Protein AF-A0A146FIL6-F1 (afdb_monomer)

Sequence (158 aa):
MPQPMRQTQRVPRTCMQCARRKIKCSKKIPCEECIRRGDTVACKREIVRVHGKVTVAVDEETRIDDSDAESNLVRENISLKTRIRQLESVLSRPETLKLDADIFRLSPAAGNPQSSDKILNDFQSLPFGLLVEASQIGIGAKRLCGSLWIISDGFIVL

Organism: Aspergillus kawachii (NCBI:txid1069201)

Radius of gyration: 32.54 Å; Cα contacts (8 Å, |Δi|>4): 92; chains: 1; bounding box: 80×50×76 Å

Foldseek 3Di:
DDDDAAADQDADLAWPVCVVVVHDFPSDQVTPVCVVVVNNVSGAGGFHQHPNDTDHDDDPVVPPPPVVVVVVVVVVVVVVVVVVVVVVVVVPPVVVVVVVVVVVPDDDDDDDPDDPVVVVVVVVPDPPPDPDPPDDPDDDDDDDDDDDDDDDDDDDDD

pLDDT: mean 71.83, std 23.3, range [30.48, 97.88]

Solvent-accessible surface area (backbone atoms only — not comparable to full-atom values): 10562 Å² total; per-residue (Å²): 130,86,80,80,78,53,73,41,94,68,80,53,59,49,31,48,55,35,58,75,69,71,50,89,58,75,54,48,83,60,23,63,68,30,51,79,69,72,40,39,91,69,39,41,63,54,70,32,31,41,93,89,39,82,45,66,66,77,65,78,80,72,68,71,63,57,67,63,53,50,54,51,50,52,53,49,52,53,50,52,55,50,51,49,52,53,52,51,54,56,66,68,36,72,69,62,60,46,62,63,58,58,64,77,65,73,75,81,83,90,79,79,100,78,57,71,71,56,59,55,53,58,65,71,71,52,94,67,93,68,88,76,79,88,76,77,91,73,81,89,83,90,82,87,88,81,90,82,85,84,87,83,88,82,90,84,91,133

InterPro domains:
  IPR001138 Zn(2)Cys(6) fungal-type DNA-binding domain [PF00172] (14-43)
  IPR001138 Zn(2)Cys(6) fungal-type DNA-binding domain [PS00463] (14-43)
  IPR001138 Zn(2)Cys(6) fungal-type DNA-binding domain [PS50048] (14-45)
  IPR001138 Zn(2)Cys(6) fungal-type DNA-binding domain [SM00066] (9-54)
  IPR001138 Zn(2)Cys(6) fungal-type DNA-binding domain [cd00067] (10-38)
  IPR036864 Zn(2)-C6 fungal-type DNA-binding domain superfamily [G3DSA:4.10.240.10] (13-106)
  IPR036864 Zn(2)-C6 fungal-type DNA-binding domain superfamily [SSF57701] (6-45)

Secondary structure (DSSP, 8-state):
-PPPPPB-SS---SBHHHHHHT-----SSS-HHHHHHT-TTT--BPPEEETTEEE----GGGGSSHHHHHHHHHHHHHHHHHHHHHHHHHHHSHHHHHHHHHHTT-------S--HHHHHHHHHTSS----------PPP------------------

Structure (mmCIF, N/CA/C/O backbone):
data_AF-A0A146FIL6-F1
#
_entry.id   AF-A0A146FIL6-F1
#
loop_
_atom_site.group_PDB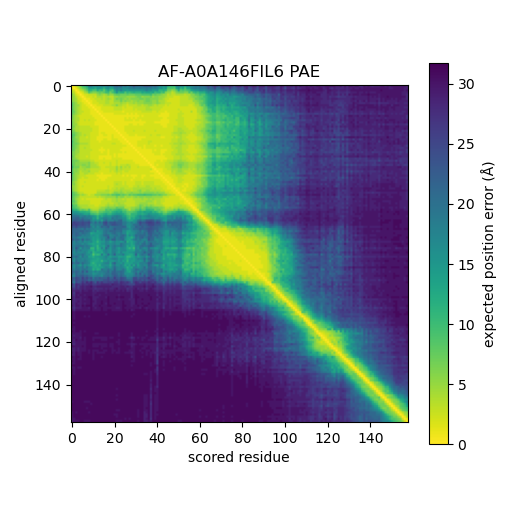
_atom_site.id
_atom_site.type_symbol
_atom_site.label_atom_id
_atom_site.label_alt_id
_atom_site.label_comp_id
_atom_site.label_asym_id
_atom_site.label_entity_id
_atom_site.label_seq_id
_atom_site.pdbx_PDB_ins_code
_atom_site.Cartn_x
_atom_site.Cartn_y
_atom_site.Cartn_z
_atom_site.occupancy
_atom_site.B_iso_or_equiv
_atom_site.auth_seq_id
_atom_site.auth_comp_id
_atom_site.auth_asym_id
_atom_site.auth_atom_id
_atom_site.pdbx_PDB_model_num
ATOM 1 N N . MET A 1 1 ? 0.421 -24.528 2.806 1.00 57.16 1 MET A N 1
ATOM 2 C CA . MET A 1 1 ? 1.158 -24.249 4.059 1.00 57.16 1 MET A CA 1
ATOM 3 C C . MET A 1 1 ? 1.798 -22.870 3.960 1.00 57.16 1 MET A C 1
ATOM 5 O O . MET A 1 1 ? 2.318 -22.574 2.889 1.00 57.16 1 MET A O 1
ATOM 9 N N . PRO A 1 2 ? 1.720 -22.009 4.990 1.00 72.00 2 PRO A N 1
ATOM 10 C CA . PRO A 1 2 ? 2.389 -20.709 4.965 1.00 72.00 2 PRO A CA 1
ATOM 11 C C . PRO A 1 2 ? 3.911 -20.905 4.930 1.00 72.00 2 PRO A C 1
ATOM 13 O O . PRO A 1 2 ? 4.449 -21.729 5.667 1.00 72.00 2 PRO A O 1
ATOM 16 N N . GLN A 1 3 ? 4.604 -20.184 4.045 1.00 77.62 3 GLN A N 1
ATOM 17 C CA . GLN A 1 3 ? 6.065 -20.253 3.967 1.00 77.62 3 GLN A CA 1
ATOM 18 C C . GLN A 1 3 ? 6.692 -19.666 5.244 1.00 77.62 3 GLN A C 1
ATOM 20 O O . GLN A 1 3 ? 6.258 -18.603 5.699 1.00 77.62 3 GLN A O 1
ATOM 25 N N . PRO A 1 4 ? 7.709 -20.323 5.829 1.00 83.25 4 PRO A N 1
ATOM 26 C CA . PRO A 1 4 ? 8.376 -19.820 7.024 1.00 83.25 4 PRO A CA 1
ATOM 27 C C . PRO A 1 4 ? 9.139 -18.522 6.717 1.00 83.25 4 PRO A C 1
ATOM 29 O O . PRO A 1 4 ? 9.827 -18.413 5.703 1.00 83.25 4 PRO A O 1
ATOM 32 N N . MET A 1 5 ? 9.031 -17.527 7.605 1.00 87.12 5 MET A N 1
ATOM 33 C CA . MET A 1 5 ? 9.771 -16.266 7.476 1.00 87.12 5 MET A CA 1
ATOM 34 C C . MET A 1 5 ? 11.280 -16.490 7.588 1.00 87.12 5 MET A C 1
ATOM 36 O O . MET A 1 5 ? 11.745 -17.177 8.500 1.00 87.12 5 MET A O 1
ATOM 40 N N . ARG A 1 6 ? 12.051 -15.834 6.714 1.00 90.50 6 ARG A N 1
ATOM 41 C CA . ARG A 1 6 ? 13.511 -15.937 6.715 1.00 90.50 6 ARG A CA 1
ATOM 42 C C . ARG A 1 6 ? 14.103 -15.306 7.978 1.00 90.50 6 ARG A C 1
ATOM 44 O O . ARG A 1 6 ? 13.836 -14.143 8.291 1.00 90.50 6 ARG A O 1
ATOM 51 N N . GLN A 1 7 ? 14.930 -16.074 8.682 1.00 92.44 7 GLN A N 1
ATOM 52 C CA . GLN A 1 7 ? 15.745 -15.588 9.793 1.00 92.44 7 GLN A CA 1
ATOM 53 C C . GLN A 1 7 ? 17.137 -15.233 9.278 1.00 92.44 7 GLN A C 1
ATOM 55 O O . GLN A 1 7 ? 17.758 -16.014 8.558 1.00 92.44 7 GLN A O 1
ATOM 60 N N . THR A 1 8 ? 17.621 -14.043 9.616 1.00 91.12 8 THR A N 1
ATOM 61 C CA . THR A 1 8 ? 18.925 -13.557 9.154 1.00 91.12 8 THR A CA 1
ATOM 62 C C . THR A 1 8 ? 19.609 -12.728 10.224 1.00 91.12 8 THR A C 1
ATOM 64 O O . THR A 1 8 ? 18.949 -12.058 11.011 1.00 91.12 8 THR A O 1
ATOM 67 N N . GLN A 1 9 ? 20.938 -12.686 10.183 1.00 93.75 9 GLN A N 1
ATOM 68 C CA . GLN A 1 9 ? 21.729 -11.829 11.066 1.00 93.75 9 GLN A CA 1
ATOM 69 C C . GLN A 1 9 ? 21.672 -10.339 10.672 1.00 93.75 9 GLN A C 1
ATOM 71 O O . GLN A 1 9 ? 21.887 -9.464 11.506 1.00 93.75 9 GLN A O 1
ATOM 76 N N . ARG A 1 10 ? 21.406 -10.032 9.393 1.00 91.75 10 ARG A N 1
ATOM 77 C CA . ARG A 1 10 ? 21.396 -8.668 8.840 1.00 91.75 10 ARG A CA 1
ATOM 78 C C . ARG A 1 10 ? 20.127 -8.415 8.034 1.00 91.75 10 ARG A C 1
ATOM 80 O O . ARG A 1 10 ? 19.712 -9.276 7.264 1.00 91.75 10 ARG A O 1
ATOM 87 N N . VAL A 1 11 ? 19.573 -7.208 8.148 1.00 92.56 11 VAL A N 1
ATOM 88 C CA . VAL A 1 11 ? 18.397 -6.788 7.372 1.00 92.56 11 VAL A CA 1
ATOM 89 C C . VAL A 1 11 ? 18.795 -6.540 5.904 1.00 92.56 11 VAL A C 1
ATOM 91 O O . VAL A 1 11 ? 19.679 -5.716 5.644 1.00 92.56 11 VAL A O 1
ATOM 94 N N . PRO A 1 12 ? 18.170 -7.210 4.919 1.00 94.12 12 PRO A N 1
ATOM 95 C CA . PRO A 1 12 ? 18.439 -6.963 3.507 1.00 94.12 12 PRO A CA 1
ATOM 96 C C . PRO A 1 12 ? 17.885 -5.595 3.078 1.00 94.12 12 PRO A C 1
ATOM 98 O O . PRO A 1 12 ? 16.706 -5.302 3.255 1.00 94.12 12 PRO A O 1
ATOM 101 N N . ARG A 1 13 ? 18.732 -4.751 2.471 1.00 94.38 13 ARG A N 1
ATOM 102 C CA . ARG A 1 13 ? 18.318 -3.429 1.948 1.00 94.38 13 ARG A CA 1
ATOM 103 C C . ARG A 1 13 ? 17.930 -3.441 0.466 1.00 94.38 13 ARG A C 1
ATOM 105 O O . ARG A 1 13 ? 17.389 -2.458 -0.034 1.00 94.38 13 ARG A O 1
ATOM 112 N N . THR A 1 14 ? 18.226 -4.523 -0.253 1.00 96.19 14 THR A N 1
ATOM 113 C CA . THR A 1 14 ? 17.827 -4.701 -1.655 1.00 96.19 14 THR A CA 1
ATOM 114 C C . THR A 1 14 ? 16.330 -4.994 -1.744 1.00 96.19 14 THR A C 1
ATOM 116 O O . THR A 1 14 ? 15.782 -5.708 -0.906 1.00 96.19 14 THR A O 1
ATOM 119 N N . CYS A 1 15 ? 15.646 -4.451 -2.756 1.00 96.69 15 CYS A N 1
ATOM 120 C CA . CYS A 1 15 ? 14.242 -4.791 -2.968 1.00 96.69 15 CYS A CA 1
ATOM 121 C C . CYS A 1 15 ? 14.110 -6.246 -3.449 1.00 96.69 15 CYS A C 1
ATOM 123 O O . CYS A 1 15 ? 15.019 -6.803 -4.077 1.00 96.69 15 CYS A O 1
ATOM 125 N N . MET A 1 16 ? 12.959 -6.859 -3.183 1.00 96.31 16 MET A N 1
ATOM 126 C CA . MET A 1 16 ? 12.670 -8.246 -3.543 1.00 96.31 16 MET A CA 1
ATOM 127 C C . MET A 1 16 ? 12.753 -8.482 -5.055 1.00 96.31 16 MET A C 1
ATOM 129 O O . MET A 1 16 ? 13.215 -9.539 -5.475 1.00 96.31 16 MET A O 1
ATOM 133 N N . GLN A 1 17 ? 12.349 -7.506 -5.876 1.00 97.00 17 GLN A N 1
ATOM 134 C CA . GLN A 1 17 ? 12.374 -7.644 -7.336 1.00 97.00 17 GLN A CA 1
ATOM 135 C C . GLN A 1 17 ? 13.805 -7.696 -7.873 1.00 97.00 17 GLN A C 1
ATOM 137 O O . GLN A 1 17 ? 14.156 -8.627 -8.596 1.00 97.00 17 GLN A O 1
ATOM 142 N N . CYS A 1 18 ? 14.664 -6.755 -7.471 1.00 97.25 18 CYS A N 1
ATOM 143 C CA . CYS A 1 18 ? 16.070 -6.766 -7.873 1.00 97.25 18 CYS A CA 1
ATOM 144 C C . CYS A 1 18 ? 16.817 -7.976 -7.303 1.00 97.25 18 CYS A C 1
ATOM 146 O O . CYS A 1 18 ? 17.647 -8.550 -8.003 1.00 97.25 18 CYS A O 1
ATOM 148 N N . ALA A 1 19 ? 16.500 -8.402 -6.073 1.00 96.19 19 ALA A N 1
ATOM 149 C CA . ALA A 1 19 ? 17.092 -9.596 -5.471 1.00 96.19 19 ALA A CA 1
ATOM 150 C C . ALA A 1 19 ? 16.734 -10.870 -6.255 1.00 96.19 19 ALA A C 1
ATOM 152 O O . ALA A 1 19 ? 17.623 -11.652 -6.587 1.00 96.19 19 ALA A O 1
ATOM 153 N N . ARG A 1 20 ? 15.456 -11.048 -6.621 1.00 95.38 20 ARG A N 1
ATOM 154 C CA . ARG A 1 20 ? 14.993 -12.176 -7.451 1.00 95.38 20 ARG A CA 1
ATOM 155 C C . ARG A 1 20 ? 15.631 -12.169 -8.839 1.00 95.38 20 ARG A C 1
ATOM 157 O O . ARG A 1 20 ? 16.047 -13.215 -9.322 1.00 95.38 20 ARG A O 1
ATOM 164 N N . ARG A 1 21 ? 15.743 -10.987 -9.453 1.00 95.38 21 ARG A N 1
ATOM 165 C CA . ARG A 1 21 ? 16.369 -10.797 -10.773 1.00 95.38 21 ARG A CA 1
ATOM 166 C C . ARG A 1 21 ? 17.905 -10.829 -10.728 1.00 95.38 21 ARG A C 1
ATOM 168 O O . ARG A 1 21 ? 18.521 -10.847 -11.785 1.00 95.38 21 ARG A O 1
ATOM 175 N N . LYS A 1 22 ? 18.517 -10.839 -9.536 1.00 96.62 22 LYS A N 1
ATOM 176 C CA . LYS A 1 22 ? 19.975 -10.804 -9.309 1.00 96.62 22 LYS A CA 1
ATOM 177 C C . LYS A 1 22 ? 20.670 -9.606 -9.980 1.00 96.62 22 LYS A C 1
ATOM 179 O O . LYS A 1 22 ? 21.755 -9.739 -10.533 1.00 96.62 22 LYS A O 1
ATOM 184 N N . ILE A 1 23 ? 20.045 -8.429 -9.914 1.00 96.50 23 ILE A N 1
ATOM 185 C CA . ILE A 1 23 ? 20.564 -7.174 -10.491 1.00 96.50 23 ILE A CA 1
ATOM 186 C C . ILE A 1 23 ? 20.885 -6.136 -9.411 1.00 96.50 23 ILE A C 1
ATOM 188 O O . ILE A 1 23 ? 20.406 -6.219 -8.275 1.00 96.50 23 ILE A O 1
ATOM 192 N N . LYS A 1 24 ? 21.685 -5.123 -9.770 1.00 96.88 24 LYS A N 1
ATOM 193 C CA . LYS A 1 24 ? 22.043 -4.019 -8.870 1.00 96.88 24 LYS A CA 1
ATOM 194 C C . LYS A 1 24 ? 20.798 -3.195 -8.515 1.00 96.88 24 LYS A C 1
ATOM 196 O O . LYS A 1 24 ? 20.077 -2.732 -9.388 1.00 96.88 24 LYS A O 1
ATOM 201 N N . CYS A 1 25 ? 20.566 -3.002 -7.219 1.00 97.12 25 CYS A N 1
ATOM 202 C CA . CYS A 1 25 ? 19.485 -2.173 -6.686 1.00 97.12 25 CYS A CA 1
ATOM 203 C C . CYS A 1 25 ? 20.056 -0.833 -6.203 1.00 97.12 25 CYS A C 1
ATOM 205 O O . CYS A 1 25 ? 21.059 -0.843 -5.483 1.00 97.12 25 CYS A O 1
ATOM 207 N N . SER A 1 26 ? 19.395 0.293 -6.503 1.00 96.06 26 SER A N 1
ATOM 208 C CA . SER A 1 26 ? 19.745 1.608 -5.929 1.00 96.06 26 SER A CA 1
ATOM 209 C C . SER A 1 26 ? 19.400 1.723 -4.436 1.00 96.06 26 SER A C 1
ATOM 211 O O . SER A 1 26 ? 19.780 2.683 -3.777 1.00 96.06 26 SER A O 1
ATOM 213 N N . LYS A 1 27 ? 18.722 0.708 -3.878 1.00 94.00 27 LYS A N 1
ATOM 214 C CA . LYS A 1 27 ? 18.351 0.561 -2.460 1.00 94.00 27 LYS A CA 1
ATOM 215 C C . LYS A 1 27 ? 17.437 1.660 -1.911 1.00 94.00 27 LYS A C 1
ATOM 217 O O . LYS A 1 27 ? 17.161 1.583 -0.725 1.00 94.00 27 LYS A O 1
ATOM 222 N N . LYS A 1 28 ? 16.931 2.589 -2.723 1.00 93.38 28 LYS A N 1
ATOM 223 C CA . LYS A 1 28 ? 15.768 3.438 -2.406 1.00 93.38 28 LYS A CA 1
ATOM 224 C C . LYS A 1 28 ? 14.480 2.688 -2.752 1.00 93.38 28 LYS A C 1
ATOM 226 O O . LYS A 1 28 ? 14.529 1.791 -3.596 1.00 93.38 28 LYS A O 1
ATOM 231 N N . ILE A 1 29 ? 13.362 2.994 -2.100 1.00 93.12 29 ILE A N 1
ATOM 232 C CA . ILE A 1 29 ? 12.055 2.416 -2.441 1.00 93.12 29 ILE A CA 1
ATOM 233 C C . ILE A 1 29 ? 11.099 3.541 -2.852 1.00 93.12 29 ILE A C 1
ATOM 235 O O . ILE A 1 29 ? 10.856 4.426 -2.038 1.00 93.12 29 ILE A O 1
ATOM 239 N N . PRO A 1 30 ? 10.532 3.501 -4.071 1.00 95.25 30 PRO A N 1
ATOM 240 C CA . PRO A 1 30 ? 10.859 2.593 -5.180 1.00 95.25 30 PRO A CA 1
ATOM 241 C C . PRO A 1 30 ? 12.309 2.754 -5.682 1.00 95.25 30 PRO A C 1
ATOM 243 O O . PRO A 1 30 ? 12.869 3.846 -5.644 1.00 95.25 30 PRO A O 1
ATOM 246 N N . CYS A 1 31 ? 12.942 1.672 -6.155 1.00 95.75 31 CYS A N 1
ATOM 247 C CA . CYS A 1 31 ? 14.303 1.745 -6.703 1.00 95.75 31 CYS A CA 1
ATOM 248 C C . CYS A 1 31 ? 14.292 2.129 -8.189 1.00 95.75 31 CYS A C 1
ATOM 250 O O . CYS A 1 31 ? 13.341 1.819 -8.905 1.00 95.75 31 CYS A O 1
ATOM 252 N N . GLU A 1 32 ? 15.378 2.738 -8.671 1.00 97.12 32 GLU A N 1
ATOM 253 C CA . GLU A 1 32 ? 15.511 3.246 -10.051 1.00 97.12 32 GLU A CA 1
ATOM 254 C C . GLU A 1 32 ? 15.226 2.170 -11.101 1.00 97.12 32 GLU A C 1
ATOM 256 O O . GLU A 1 32 ? 14.511 2.399 -12.070 1.00 97.12 32 GLU A O 1
ATOM 261 N N . GLU A 1 33 ? 15.722 0.956 -10.874 1.00 97.44 33 GLU A N 1
ATOM 262 C CA . GLU A 1 33 ? 15.534 -0.147 -11.811 1.00 97.44 33 GLU A CA 1
ATOM 263 C C . GLU A 1 33 ? 14.087 -0.660 -11.841 1.00 97.44 33 GLU A C 1
ATOM 265 O O . GLU A 1 33 ? 13.616 -1.106 -12.886 1.00 97.44 33 GLU A O 1
ATOM 270 N N . CYS A 1 34 ? 13.356 -0.578 -10.724 1.00 97.06 34 CYS A N 1
ATOM 271 C CA . CYS A 1 34 ? 11.920 -0.863 -10.711 1.00 97.06 34 CYS A CA 1
ATOM 272 C C . CYS A 1 34 ? 11.120 0.271 -11.359 1.00 97.06 34 CYS A C 1
ATOM 274 O O . CYS A 1 34 ? 10.159 -0.021 -12.062 1.00 97.06 34 CYS A O 1
ATOM 276 N N . ILE A 1 35 ? 11.532 1.532 -11.182 1.00 97.25 35 ILE A N 1
ATOM 277 C CA . ILE A 1 35 ? 10.917 2.690 -11.851 1.00 97.25 35 ILE A CA 1
ATOM 278 C C . ILE A 1 35 ? 11.047 2.549 -13.366 1.00 97.25 35 ILE A C 1
ATOM 280 O O . ILE A 1 35 ? 10.043 2.567 -14.072 1.00 97.25 35 ILE A O 1
ATOM 284 N N . ARG A 1 36 ? 12.262 2.299 -13.860 1.00 96.75 36 ARG A N 1
ATOM 285 C CA . ARG A 1 36 ? 12.549 2.128 -15.292 1.00 96.75 36 ARG A CA 1
ATOM 286 C C . ARG A 1 36 ? 11.736 1.000 -15.938 1.00 96.75 36 ARG A C 1
ATOM 288 O O . ARG A 1 36 ? 11.472 1.036 -17.134 1.00 96.75 36 ARG A O 1
ATOM 295 N N . ARG A 1 37 ? 11.368 -0.020 -15.160 1.00 94.69 37 ARG A N 1
ATOM 296 C CA . ARG A 1 37 ? 10.572 -1.170 -15.615 1.00 94.69 37 ARG A CA 1
ATOM 297 C C . ARG A 1 37 ? 9.062 -0.977 -15.464 1.00 94.69 37 ARG A C 1
ATOM 299 O O . ARG A 1 37 ? 8.325 -1.813 -15.967 1.00 94.69 37 ARG A O 1
ATOM 306 N N . GLY A 1 38 ? 8.612 0.060 -14.758 1.00 94.94 38 GLY A N 1
ATOM 307 C CA . GLY A 1 38 ? 7.202 0.223 -14.390 1.00 94.94 38 GLY A CA 1
ATOM 308 C C . GLY A 1 38 ? 6.732 -0.693 -13.249 1.00 94.94 38 GLY A C 1
ATOM 309 O O . GLY A 1 38 ? 5.541 -0.772 -12.980 1.00 94.94 38 GLY A O 1
ATOM 310 N N . ASP A 1 39 ? 7.650 -1.349 -12.530 1.00 94.00 39 ASP A N 1
ATOM 311 C CA . ASP A 1 3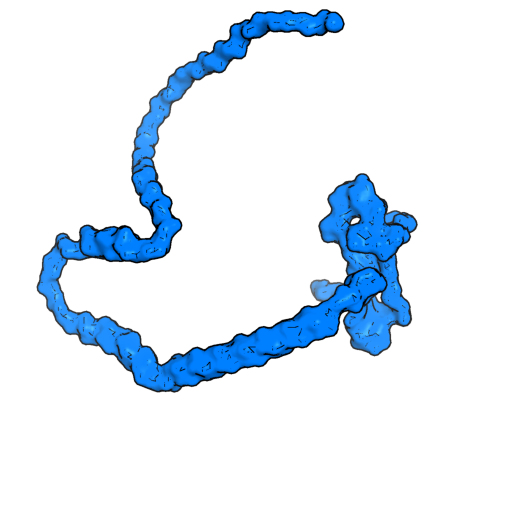9 ? 7.362 -2.286 -11.428 1.00 94.00 39 ASP A CA 1
ATOM 312 C C . ASP A 1 39 ? 7.375 -1.588 -10.046 1.00 94.00 39 ASP A C 1
ATOM 314 O O . ASP A 1 39 ? 7.735 -2.191 -9.028 1.00 94.00 39 ASP A O 1
ATOM 318 N N . THR A 1 40 ? 7.049 -0.295 -9.974 1.00 94.38 40 THR A N 1
ATOM 319 C CA . THR A 1 40 ? 7.182 0.509 -8.740 1.00 94.38 40 THR A CA 1
ATOM 320 C C . THR A 1 40 ? 6.318 -0.021 -7.598 1.00 94.38 40 THR A C 1
ATOM 322 O O . THR A 1 40 ? 6.801 -0.132 -6.475 1.00 94.38 40 THR A O 1
ATOM 325 N N . VAL A 1 41 ? 5.089 -0.447 -7.896 1.00 95.00 41 VAL A N 1
ATOM 326 C CA . VAL A 1 41 ? 4.136 -1.013 -6.923 1.00 95.00 41 VAL A CA 1
ATOM 327 C C . VAL A 1 41 ? 4.654 -2.320 -6.312 1.00 95.00 41 VAL A C 1
ATOM 329 O O . VAL A 1 41 ? 4.456 -2.605 -5.133 1.00 95.00 41 VAL A O 1
ATOM 332 N N . ALA A 1 42 ? 5.365 -3.125 -7.103 1.00 94.44 42 ALA A N 1
ATOM 333 C CA . ALA A 1 42 ? 5.937 -4.391 -6.654 1.00 94.44 42 ALA A CA 1
ATOM 334 C C . ALA A 1 42 ? 7.307 -4.223 -5.967 1.00 94.44 42 ALA A C 1
ATOM 336 O O . ALA A 1 42 ? 7.868 -5.207 -5.458 1.00 94.44 42 ALA A O 1
ATOM 337 N N . CYS A 1 43 ? 7.865 -3.007 -5.964 1.00 96.00 43 CYS A N 1
ATOM 338 C CA . CYS A 1 43 ? 9.152 -2.681 -5.370 1.00 96.00 43 CYS A CA 1
ATOM 339 C C . CYS A 1 43 ? 9.023 -2.563 -3.848 1.00 96.00 43 CYS A C 1
ATOM 341 O O . CYS A 1 43 ? 8.670 -1.524 -3.305 1.00 96.00 43 CYS A O 1
ATOM 343 N N . LYS A 1 44 ? 9.339 -3.650 -3.145 1.00 95.44 44 LYS A N 1
ATOM 344 C CA . LYS A 1 44 ? 9.311 -3.708 -1.680 1.00 95.44 44 LYS A CA 1
ATOM 345 C C . LYS A 1 44 ? 10.518 -4.445 -1.127 1.00 95.44 44 LYS A C 1
ATOM 347 O O . LYS A 1 44 ? 11.134 -5.248 -1.833 1.00 95.44 44 LYS A O 1
ATOM 352 N N . ARG A 1 45 ? 10.869 -4.175 0.127 1.00 95.12 45 ARG A N 1
ATOM 353 C CA . ARG A 1 45 ? 11.928 -4.896 0.848 1.00 95.12 45 ARG A CA 1
ATOM 354 C C . ARG A 1 45 ? 11.375 -6.164 1.488 1.00 95.12 45 ARG A C 1
ATOM 356 O O . ARG A 1 45 ? 10.185 -6.265 1.770 1.00 95.12 45 ARG A O 1
ATOM 363 N N . GLU A 1 46 ? 12.253 -7.142 1.668 1.00 93.75 46 GLU A N 1
ATOM 364 C CA . GLU A 1 46 ? 11.909 -8.392 2.340 1.00 93.75 46 GLU A CA 1
ATOM 365 C C . GLU A 1 46 ? 11.725 -8.146 3.843 1.00 93.75 46 GLU A C 1
ATOM 367 O O . GLU A 1 46 ? 12.537 -7.464 4.470 1.00 93.75 46 GLU A O 1
ATOM 372 N N . ILE A 1 47 ? 10.666 -8.724 4.412 1.00 93.06 47 ILE A N 1
ATOM 373 C CA . ILE A 1 47 ? 10.433 -8.744 5.855 1.00 93.06 47 ILE A CA 1
ATOM 374 C C . ILE A 1 47 ? 11.186 -9.942 6.427 1.00 93.06 47 ILE A C 1
ATOM 376 O O . ILE A 1 47 ? 10.928 -11.081 6.034 1.00 93.06 47 ILE A O 1
ATOM 380 N N . VAL A 1 48 ? 12.117 -9.691 7.345 1.00 94.06 48 VAL A N 1
ATOM 381 C CA . VAL A 1 48 ? 12.966 -10.733 7.935 1.00 94.06 48 VAL A CA 1
ATOM 382 C C . VAL A 1 48 ? 12.920 -10.683 9.455 1.00 94.06 48 VAL A C 1
ATOM 384 O O . VAL A 1 48 ? 12.681 -9.636 10.062 1.00 94.06 48 VAL A O 1
ATOM 387 N N . ARG A 1 49 ? 13.188 -11.824 10.090 1.00 94.00 49 ARG A N 1
ATOM 388 C CA . ARG A 1 49 ? 13.442 -11.871 11.532 1.00 94.00 49 ARG A CA 1
ATOM 389 C C . ARG A 1 49 ? 14.933 -11.696 11.795 1.00 94.00 49 ARG A C 1
ATOM 391 O O . ARG A 1 49 ? 15.742 -12.465 11.279 1.00 94.00 49 ARG A O 1
ATOM 398 N N . VAL A 1 50 ? 15.277 -10.711 12.617 1.00 91.69 50 VAL A N 1
ATOM 399 C CA . VAL A 1 50 ? 16.648 -10.407 13.043 1.00 91.69 50 VAL A CA 1
ATOM 400 C C . VAL A 1 50 ? 16.661 -10.368 14.567 1.00 91.69 50 VAL A C 1
ATOM 402 O O . VAL A 1 50 ? 15.885 -9.631 15.171 1.00 91.69 50 VAL A O 1
ATOM 405 N N . HIS A 1 51 ? 17.485 -11.210 15.198 1.00 88.50 51 HIS A N 1
ATOM 406 C CA . HIS A 1 51 ? 17.524 -11.387 16.662 1.00 88.50 51 HIS A CA 1
ATOM 407 C C . HIS A 1 51 ? 16.137 -11.621 17.296 1.00 88.50 51 HIS A C 1
ATOM 409 O O . HIS A 1 51 ? 15.775 -11.001 18.292 1.00 88.50 51 HIS A O 1
ATOM 415 N N . GLY A 1 52 ? 15.308 -12.461 16.669 1.00 88.06 52 GLY A N 1
ATOM 416 C CA . GLY A 1 52 ? 13.952 -12.764 17.148 1.00 88.06 52 GLY A CA 1
ATOM 417 C C . GLY A 1 52 ? 12.894 -11.690 16.854 1.00 88.06 52 GLY A C 1
ATOM 418 O O . GLY A 1 52 ? 11.703 -11.982 16.970 1.00 88.06 52 GLY A O 1
ATOM 419 N N . LYS A 1 53 ? 13.283 -10.495 16.391 1.00 88.88 53 LYS A N 1
ATOM 420 C CA . LYS A 1 53 ? 12.367 -9.393 16.055 1.00 88.88 53 LYS A CA 1
ATOM 421 C C . LYS A 1 53 ? 12.061 -9.359 14.558 1.00 88.88 53 LYS A C 1
ATOM 423 O O . LYS A 1 53 ? 12.962 -9.505 13.735 1.00 88.88 53 LYS A O 1
ATOM 428 N N . VAL A 1 54 ? 10.793 -9.167 14.193 1.00 92.19 54 VAL A N 1
ATOM 429 C CA . VAL A 1 54 ? 10.371 -8.960 12.796 1.00 92.19 54 VAL A CA 1
ATOM 430 C C . VAL A 1 54 ? 10.723 -7.527 12.400 1.00 92.19 54 VAL A C 1
ATOM 432 O O . VAL A 1 54 ? 10.306 -6.592 13.073 1.00 92.19 54 VAL A O 1
ATOM 435 N N . THR A 1 55 ? 11.517 -7.353 11.344 1.00 91.38 55 THR A N 1
ATOM 436 C CA . THR A 1 55 ? 12.033 -6.040 10.926 1.00 91.38 55 THR A CA 1
ATOM 437 C C . THR A 1 55 ? 12.039 -5.893 9.405 1.00 91.38 55 THR A C 1
ATOM 439 O O . THR A 1 55 ? 12.120 -6.876 8.662 1.00 91.38 55 THR A O 1
ATOM 442 N N . VAL A 1 56 ? 11.971 -4.643 8.946 1.00 92.38 56 VAL A N 1
ATOM 443 C CA . VAL A 1 56 ? 12.104 -4.237 7.540 1.00 92.38 56 VAL A CA 1
ATOM 444 C C . VAL A 1 56 ? 13.110 -3.095 7.477 1.00 92.38 56 VAL A C 1
ATOM 446 O O . VAL A 1 56 ? 13.165 -2.265 8.381 1.00 92.38 56 VAL A O 1
ATOM 449 N N . ALA A 1 57 ? 13.926 -3.042 6.425 1.00 89.38 57 ALA A N 1
ATOM 450 C CA . ALA A 1 57 ? 14.832 -1.915 6.234 1.00 89.38 57 ALA A CA 1
ATOM 451 C C . ALA A 1 57 ? 14.044 -0.653 5.838 1.00 89.38 57 ALA A C 1
ATOM 453 O O . ALA A 1 57 ? 13.331 -0.646 4.835 1.00 89.38 57 ALA A O 1
ATOM 454 N N . VAL A 1 58 ? 14.218 0.416 6.609 1.00 85.25 58 VAL A N 1
ATOM 455 C CA . VAL A 1 58 ? 13.622 1.738 6.364 1.00 85.25 58 VAL A CA 1
ATOM 456 C C . VAL A 1 58 ? 14.700 2.684 5.818 1.00 85.25 58 VAL A C 1
ATOM 458 O O . VAL A 1 58 ? 15.901 2.462 6.033 1.00 85.25 58 VAL A O 1
ATOM 461 N N . ASP A 1 59 ? 14.286 3.680 5.041 1.00 80.88 59 ASP A N 1
ATOM 462 C CA . ASP A 1 59 ? 15.159 4.749 4.552 1.00 80.88 59 ASP A CA 1
ATOM 463 C C . ASP A 1 59 ? 15.334 5.830 5.625 1.00 80.88 59 ASP A C 1
ATOM 465 O O . ASP A 1 59 ? 14.389 6.141 6.346 1.00 80.88 59 ASP A O 1
ATOM 469 N N . GLU A 1 60 ? 16.552 6.368 5.741 1.00 70.31 60 GLU A N 1
ATOM 470 C CA . GLU A 1 60 ? 16.952 7.297 6.811 1.00 70.31 60 GLU A CA 1
ATOM 471 C C . GLU A 1 60 ? 16.112 8.583 6.814 1.00 70.31 60 GLU A C 1
ATOM 473 O O . GLU A 1 60 ? 15.688 9.026 7.874 1.00 70.31 60 GLU A O 1
ATOM 478 N N . GLU A 1 61 ? 15.791 9.108 5.627 1.00 65.25 61 GLU A N 1
ATOM 479 C CA . GLU A 1 61 ? 14.990 10.326 5.428 1.00 65.25 61 GLU A CA 1
ATOM 480 C C . GLU A 1 61 ? 13.600 10.270 6.081 1.00 65.25 61 GLU A C 1
ATOM 482 O O . GLU A 1 61 ? 13.054 11.294 6.469 1.00 65.25 61 GLU A O 1
ATOM 487 N N . THR A 1 62 ? 13.024 9.075 6.231 1.00 60.00 62 THR A N 1
ATOM 488 C CA . THR A 1 62 ? 11.667 8.892 6.781 1.00 60.00 62 THR A CA 1
ATOM 489 C C . THR A 1 62 ? 11.613 9.025 8.305 1.00 60.00 62 THR A C 1
ATOM 491 O O . THR A 1 62 ? 10.543 8.890 8.881 1.00 60.00 62 THR A O 1
ATOM 494 N N . ARG A 1 63 ? 12.753 9.218 8.982 1.00 59.38 63 ARG A N 1
ATOM 495 C CA . ARG A 1 63 ? 12.822 9.306 10.454 1.00 59.38 63 ARG A CA 1
ATOM 496 C C . ARG A 1 63 ? 12.564 10.707 11.003 1.00 59.38 63 ARG A C 1
ATOM 498 O O . ARG A 1 63 ? 12.614 10.896 12.215 1.00 59.38 63 ARG A O 1
ATOM 505 N N . ILE A 1 64 ? 12.347 11.683 10.130 1.00 58.44 64 ILE A N 1
ATOM 506 C CA . ILE A 1 64 ? 12.096 13.070 10.511 1.00 58.44 64 ILE A CA 1
ATOM 507 C C . ILE A 1 64 ? 10.568 13.223 10.656 1.00 58.44 64 ILE A C 1
ATOM 509 O O . ILE A 1 64 ? 9.852 12.953 9.699 1.00 58.44 64 ILE A O 1
ATOM 513 N N . ASP A 1 65 ? 10.110 13.596 11.859 1.00 55.69 65 ASP A N 1
ATOM 514 C CA . ASP A 1 65 ? 8.718 13.843 12.322 1.00 55.69 65 ASP A CA 1
ATOM 515 C C . ASP A 1 65 ? 7.870 12.709 12.940 1.00 55.69 65 ASP A C 1
ATOM 517 O O . ASP A 1 65 ? 6.697 12.918 13.257 1.00 55.69 65 ASP A O 1
ATOM 521 N N . ASP A 1 66 ? 8.448 11.553 13.281 1.00 59.81 66 ASP A N 1
ATOM 522 C CA . ASP A 1 66 ? 7.695 10.505 14.007 1.00 59.81 66 ASP A CA 1
ATOM 523 C C . ASP A 1 66 ? 7.264 10.931 15.429 1.00 59.81 66 ASP A C 1
ATOM 525 O O . ASP A 1 66 ? 6.266 10.443 15.947 1.00 59.81 66 ASP A O 1
ATOM 529 N N . SER A 1 67 ? 7.978 11.858 16.079 1.00 67.62 67 SER A N 1
ATOM 530 C CA . SER A 1 67 ? 7.689 12.259 17.470 1.00 67.62 67 SER A CA 1
ATOM 531 C C . SER A 1 67 ? 6.358 13.005 17.612 1.00 67.62 67 SER A C 1
ATOM 533 O O . SER A 1 67 ? 5.570 12.718 18.520 1.00 67.62 67 SER A O 1
ATOM 535 N N . ASP A 1 68 ? 6.091 13.955 16.717 1.00 74.19 68 ASP A N 1
ATOM 536 C CA . ASP A 1 68 ? 4.867 14.758 16.761 1.00 74.19 68 ASP A CA 1
ATOM 537 C C . ASP A 1 68 ? 3.677 13.961 16.218 1.00 74.19 68 ASP A C 1
ATOM 539 O O . ASP A 1 68 ? 2.578 14.028 16.776 1.00 74.19 68 ASP A O 1
ATOM 543 N N . ALA A 1 69 ? 3.902 13.134 15.191 1.00 79.69 69 ALA A N 1
ATOM 544 C CA . ALA A 1 69 ? 2.902 12.203 14.680 1.00 79.69 69 ALA A CA 1
ATOM 545 C C . ALA A 1 69 ? 2.481 11.178 15.748 1.00 79.69 69 ALA A C 1
ATOM 547 O O . ALA A 1 69 ? 1.286 11.028 16.009 1.00 79.69 69 ALA A O 1
ATOM 548 N N . GLU A 1 70 ? 3.436 10.541 16.429 1.00 86.31 70 GLU A N 1
ATOM 549 C CA . GLU A 1 70 ? 3.162 9.581 17.506 1.00 86.31 70 GLU A CA 1
ATOM 550 C C . GLU A 1 70 ? 2.419 10.249 18.671 1.00 86.31 70 GLU A C 1
ATOM 552 O O . GLU A 1 70 ? 1.420 9.727 19.171 1.00 86.31 70 GLU A O 1
ATOM 557 N N . SER A 1 71 ? 2.838 11.455 19.064 1.00 87.62 71 SER A N 1
ATOM 558 C CA . SER A 1 71 ? 2.175 12.218 20.130 1.00 87.62 71 SER A CA 1
ATOM 559 C C . SER A 1 71 ? 0.719 12.558 19.785 1.00 87.62 71 SER A C 1
ATOM 561 O O . SER A 1 71 ? -0.175 12.432 20.632 1.00 87.62 71 SER A O 1
ATOM 563 N N . ASN A 1 72 ? 0.456 12.951 18.535 1.00 90.06 72 ASN A N 1
ATOM 564 C CA . ASN A 1 72 ? -0.893 13.230 18.045 1.00 90.06 72 ASN A CA 1
ATOM 565 C C . ASN A 1 72 ? -1.760 11.962 18.010 1.00 90.06 72 ASN A C 1
ATOM 567 O O . ASN A 1 72 ? -2.896 11.989 18.493 1.00 90.06 72 ASN A O 1
ATOM 571 N N . LEU A 1 73 ? -1.210 10.840 17.535 1.00 91.62 73 LEU A N 1
ATOM 572 C CA . LEU A 1 73 ? -1.903 9.548 17.490 1.00 91.62 73 LEU A CA 1
ATOM 573 C C . LEU A 1 73 ? -2.268 9.042 18.888 1.00 91.62 73 LEU A C 1
ATOM 575 O O . LEU A 1 73 ? -3.388 8.572 19.103 1.00 91.62 73 LEU A O 1
ATOM 579 N N . VAL A 1 74 ? -1.366 9.171 19.864 1.00 93.62 74 VAL A N 1
ATOM 580 C CA . VAL A 1 74 ? -1.641 8.790 21.259 1.00 93.62 74 VAL A CA 1
ATOM 581 C C . VAL A 1 74 ? -2.783 9.630 21.831 1.00 93.62 74 VAL A C 1
ATOM 583 O O . VAL A 1 74 ? -3.705 9.083 22.447 1.00 93.62 74 VAL A O 1
ATOM 586 N N . ARG A 1 75 ? -2.769 10.948 21.593 1.00 94.75 75 ARG A N 1
ATOM 587 C CA . ARG A 1 75 ? -3.841 11.851 22.037 1.00 94.75 75 ARG A CA 1
ATOM 588 C C . ARG A 1 75 ? -5.187 11.473 21.415 1.00 94.75 75 ARG A C 1
ATOM 590 O O . ARG A 1 75 ? -6.189 11.392 22.131 1.00 94.75 75 ARG A O 1
ATOM 597 N N . GLU A 1 76 ? -5.217 11.209 20.113 1.00 95.81 76 GLU A N 1
ATOM 598 C CA . GLU A 1 76 ? -6.432 10.787 19.414 1.00 95.81 76 GLU A CA 1
ATOM 599 C C . GLU A 1 76 ? -6.938 9.436 19.935 1.00 95.81 76 GLU A C 1
ATOM 601 O O . GLU A 1 76 ? -8.123 9.292 20.241 1.00 95.81 76 GLU A O 1
ATOM 606 N N . ASN A 1 77 ? -6.046 8.469 20.150 1.00 96.56 77 ASN A N 1
ATOM 607 C CA . ASN A 1 77 ? -6.406 7.153 20.670 1.00 96.56 77 ASN A CA 1
ATOM 608 C C . ASN A 1 77 ? -7.074 7.237 22.052 1.00 96.56 77 ASN A C 1
ATOM 610 O O . ASN A 1 77 ? -8.055 6.538 22.318 1.00 96.56 77 ASN A O 1
ATOM 614 N N . ILE A 1 78 ? -6.577 8.120 22.922 1.00 97.69 78 ILE A N 1
ATOM 615 C CA . ILE A 1 78 ? -7.174 8.384 24.237 1.00 97.69 78 ILE A CA 1
ATOM 616 C C . ILE A 1 78 ? -8.576 8.991 24.085 1.00 97.69 78 ILE A C 1
ATOM 618 O O . ILE A 1 78 ? -9.511 8.558 24.772 1.00 97.69 78 ILE A O 1
ATOM 622 N N . SER A 1 79 ? -8.740 9.957 23.177 1.00 97.88 79 SER A N 1
ATOM 623 C CA . SER A 1 79 ? -10.034 10.586 22.883 1.00 97.88 79 SER A CA 1
ATOM 624 C C . SER A 1 79 ? -11.056 9.558 22.384 1.00 97.88 79 SER A C 1
ATOM 626 O O . SER A 1 79 ? -12.131 9.405 22.973 1.00 97.88 79 SER A O 1
ATOM 628 N N . LEU A 1 80 ? -10.678 8.757 21.382 1.00 97.56 80 LEU A N 1
ATOM 629 C CA . LEU A 1 80 ? -11.522 7.710 20.804 1.00 97.56 80 LEU A CA 1
ATOM 630 C C . LEU A 1 80 ? -11.913 6.656 21.845 1.00 97.56 80 LEU A C 1
ATOM 632 O O . LEU A 1 80 ? -13.093 6.347 21.988 1.00 97.56 80 LEU A O 1
ATOM 636 N N . LYS A 1 81 ? -10.963 6.160 22.648 1.00 97.44 81 LYS A N 1
ATOM 637 C CA . LYS A 1 81 ? -11.245 5.199 23.734 1.00 97.44 81 LYS A CA 1
ATOM 638 C C . LYS A 1 81 ? -12.193 5.755 24.792 1.00 97.44 81 LYS A C 1
ATOM 640 O O . LYS A 1 81 ? -12.966 5.009 25.395 1.00 97.44 81 LYS A O 1
ATOM 645 N N . THR A 1 82 ? -12.114 7.051 25.069 1.00 97.56 82 THR A N 1
ATOM 646 C CA . THR A 1 82 ? -13.026 7.708 26.012 1.00 97.56 82 THR A CA 1
ATOM 647 C C . THR A 1 82 ? -14.425 7.799 25.420 1.00 97.56 82 THR A C 1
ATOM 649 O O . THR A 1 82 ? -15.394 7.453 26.096 1.00 97.56 82 THR A O 1
ATOM 652 N N . ARG A 1 83 ? -14.535 8.175 24.142 1.00 96.69 83 ARG A N 1
ATOM 653 C CA . ARG A 1 83 ? -15.821 8.245 23.446 1.00 96.69 83 ARG A CA 1
ATOM 654 C C . ARG A 1 83 ? -16.488 6.879 23.313 1.00 96.69 83 ARG A C 1
ATOM 656 O O . ARG A 1 83 ? -17.685 6.776 23.564 1.00 96.69 83 ARG A O 1
ATOM 663 N N . ILE A 1 84 ? -15.716 5.844 22.988 1.00 97.19 84 ILE A N 1
ATOM 664 C CA . ILE A 1 84 ? -16.192 4.457 22.924 1.00 97.19 84 ILE A CA 1
ATOM 665 C C . ILE A 1 84 ? -16.790 4.048 24.272 1.00 97.19 84 ILE A C 1
ATOM 667 O O . ILE A 1 84 ? -17.959 3.684 24.314 1.00 97.19 84 ILE A O 1
ATOM 671 N N . ARG A 1 85 ? -16.069 4.242 25.386 1.00 96.12 85 ARG A N 1
ATOM 672 C CA . ARG A 1 85 ? -16.593 3.932 26.730 1.00 96.12 85 ARG A CA 1
ATOM 673 C C . ARG A 1 85 ? -17.880 4.685 27.068 1.00 96.12 85 ARG A C 1
ATOM 675 O O . ARG A 1 85 ? -18.775 4.121 27.690 1.00 96.12 85 ARG A O 1
ATOM 682 N N . GLN A 1 86 ? -17.986 5.958 26.680 1.00 94.69 86 GLN A N 1
ATOM 683 C CA . GLN A 1 86 ? -19.216 6.731 26.881 1.00 94.69 86 GLN A CA 1
ATOM 684 C C . GLN A 1 86 ? -20.392 6.110 26.120 1.00 94.69 86 GLN A C 1
ATOM 686 O O . GLN A 1 86 ? -21.447 5.890 26.712 1.00 94.69 86 GLN A O 1
ATOM 691 N N . LEU A 1 87 ? -20.208 5.803 24.835 1.00 91.94 87 LEU A N 1
ATOM 692 C CA . LEU A 1 87 ? -21.246 5.200 23.997 1.00 91.94 87 LEU A CA 1
ATOM 693 C C . LEU A 1 87 ? -21.638 3.809 24.501 1.00 91.94 87 LEU A C 1
ATOM 695 O O . LEU A 1 87 ? -22.823 3.535 24.672 1.00 91.94 87 LEU A O 1
ATOM 699 N N . GLU A 1 88 ? -20.657 2.971 24.827 1.00 93.94 88 GLU A N 1
ATOM 700 C CA . GLU A 1 88 ? -20.879 1.658 25.438 1.00 93.94 88 GLU A CA 1
ATOM 701 C C . GLU A 1 88 ? -21.674 1.782 26.742 1.00 93.94 88 GLU A C 1
ATOM 703 O O . GLU A 1 88 ? -22.606 1.014 26.961 1.00 93.94 88 GLU A O 1
ATOM 708 N N . SER A 1 89 ? -21.392 2.789 27.578 1.00 92.19 89 SER A N 1
ATOM 709 C CA . SER A 1 89 ? -22.151 3.007 28.814 1.00 92.19 89 SER A CA 1
ATOM 710 C C . SER A 1 89 ? -23.623 3.352 28.553 1.00 92.19 89 SER A C 1
ATOM 712 O O . SER A 1 89 ? -24.495 2.838 29.249 1.00 92.19 89 SER A O 1
ATOM 714 N N . VAL A 1 90 ? -23.919 4.160 27.528 1.00 87.88 90 VAL A N 1
ATOM 715 C CA . VAL A 1 90 ? -25.293 4.529 27.140 1.00 87.88 90 VAL A CA 1
ATOM 716 C C . VAL A 1 90 ? -26.047 3.326 26.572 1.00 87.88 90 VAL A C 1
ATOM 718 O O . VAL A 1 90 ? -27.208 3.113 26.916 1.00 87.88 90 VAL A O 1
ATOM 721 N N . LEU A 1 91 ? -25.380 2.510 25.757 1.00 84.75 91 LEU A N 1
ATOM 722 C CA . LEU A 1 91 ? -25.954 1.288 25.188 1.00 84.75 91 LEU A CA 1
ATOM 723 C C . LEU A 1 91 ? -26.129 0.177 26.232 1.00 84.75 91 LEU A C 1
ATOM 725 O O . LEU A 1 91 ? -27.059 -0.614 26.139 1.00 84.75 91 LEU A O 1
ATOM 729 N N . SER A 1 92 ? -25.264 0.122 27.247 1.00 81.62 92 SER A N 1
ATOM 730 C CA . SER A 1 92 ? -25.361 -0.869 28.328 1.00 81.62 92 SER A CA 1
ATOM 731 C C . SER A 1 92 ? -26.507 -0.594 29.310 1.00 81.62 92 SER A C 1
ATOM 733 O O . SER A 1 92 ? -26.862 -1.468 30.103 1.00 81.62 92 SER A O 1
ATOM 735 N N . ARG A 1 93 ? -27.108 0.606 29.275 1.00 76.44 93 ARG A N 1
ATOM 736 C CA . ARG A 1 93 ? -28.278 0.921 30.099 1.00 76.44 93 ARG A CA 1
ATOM 737 C C . ARG A 1 93 ? -29.513 0.198 29.548 1.00 76.44 93 ARG A C 1
ATOM 739 O O . ARG A 1 93 ? -29.891 0.438 28.408 1.00 76.44 93 ARG A O 1
ATOM 746 N N . PRO A 1 94 ? -30.223 -0.601 30.359 1.00 61.22 94 PRO A N 1
ATOM 747 C CA . PRO A 1 94 ? -31.390 -1.358 29.902 1.00 61.22 94 PRO A CA 1
ATOM 748 C C . PRO A 1 94 ? -32.578 -0.486 29.452 1.00 61.22 94 PRO A C 1
ATOM 750 O O . PRO A 1 94 ? -33.499 -1.002 28.830 1.00 61.22 94 PRO A O 1
ATOM 753 N N . GLU A 1 95 ? -32.581 0.819 29.746 1.00 57.72 95 GLU A N 1
ATOM 754 C CA . GLU A 1 95 ? -33.605 1.770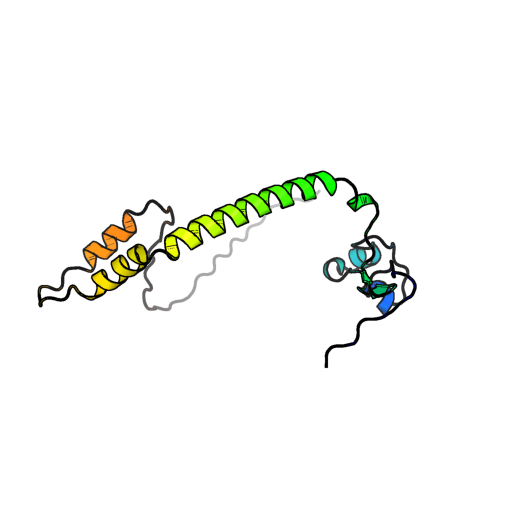 29.282 1.00 57.72 95 GLU A CA 1
ATOM 755 C C . GLU A 1 95 ? -33.555 2.045 27.775 1.00 57.72 95 GLU A C 1
ATOM 757 O O . GLU A 1 95 ? -34.605 2.254 27.176 1.00 57.72 95 GLU A O 1
ATOM 762 N N . THR A 1 96 ? -32.381 1.992 27.139 1.00 56.19 96 THR A N 1
ATOM 763 C CA . THR A 1 96 ? -32.261 2.253 25.693 1.00 56.19 96 THR A CA 1
ATOM 764 C C . THR A 1 96 ? -32.729 1.064 24.852 1.00 56.19 96 THR A C 1
ATOM 766 O O . THR A 1 96 ? -33.296 1.267 23.788 1.00 56.19 96 THR A O 1
ATOM 769 N N . LEU A 1 97 ? -32.607 -0.166 25.367 1.00 54.16 97 LEU A N 1
ATOM 770 C CA . LEU A 1 97 ? -33.099 -1.387 24.711 1.00 54.16 97 LEU A CA 1
ATOM 771 C C . LEU A 1 97 ? -34.617 -1.597 24.857 1.00 54.16 97 LEU A C 1
ATOM 773 O O . LEU A 1 97 ? -35.216 -2.336 24.077 1.00 54.16 97 LEU A O 1
ATOM 777 N N . LYS A 1 98 ? -35.257 -0.976 25.858 1.00 53.00 98 LYS A N 1
ATOM 778 C CA . LYS A 1 98 ? -36.715 -1.076 26.053 1.00 53.00 98 LYS A CA 1
ATOM 779 C C . LYS A 1 98 ? -37.499 -0.239 25.044 1.00 53.00 98 LYS A C 1
ATOM 781 O O . LYS A 1 98 ? -38.562 -0.671 24.615 1.00 53.00 98 LYS A O 1
ATOM 786 N N . LEU A 1 99 ? -36.946 0.896 24.615 1.00 54.31 99 LEU A N 1
ATOM 787 C CA . LEU A 1 99 ? -37.589 1.761 23.623 1.00 54.31 99 LEU A CA 1
ATOM 788 C C . LEU A 1 99 ? -37.707 1.088 22.245 1.00 54.31 99 LEU A C 1
ATOM 790 O O . LEU A 1 99 ? -38.684 1.337 21.548 1.00 54.31 99 LEU A O 1
ATOM 794 N N . ASP A 1 100 ? -36.795 0.177 21.891 1.00 54.59 100 ASP A N 1
ATOM 795 C CA . ASP A 1 100 ? -36.895 -0.600 20.646 1.00 54.59 100 ASP A CA 1
ATOM 796 C C . ASP A 1 100 ? -37.912 -1.754 20.748 1.00 54.59 100 ASP A C 1
ATOM 798 O O . ASP A 1 100 ? -38.579 -2.096 19.769 1.00 54.59 100 ASP A O 1
ATOM 802 N N . ALA A 1 101 ? -38.078 -2.352 21.934 1.00 54.66 101 ALA A N 1
ATOM 803 C CA . ALA A 1 101 ? -39.015 -3.459 22.150 1.00 54.66 101 ALA A CA 1
ATOM 804 C C . ALA A 1 101 ? -40.487 -3.006 22.173 1.00 54.66 101 ALA A C 1
ATOM 806 O O . ALA A 1 101 ? -41.375 -3.769 21.779 1.00 54.66 101 ALA A O 1
ATOM 807 N N . ASP A 1 102 ? -40.746 -1.765 22.591 1.00 54.28 102 ASP A N 1
ATOM 808 C CA . ASP A 1 102 ? -42.098 -1.202 22.642 1.00 54.28 102 ASP A CA 1
ATOM 809 C C . ASP A 1 102 ? -42.615 -0.757 21.258 1.00 54.28 102 ASP A C 1
ATOM 811 O O . ASP A 1 102 ? -43.828 -0.721 21.040 1.00 54.28 102 ASP A O 1
ATOM 815 N N . ILE A 1 103 ? -41.730 -0.541 20.273 1.00 56.38 103 ILE A N 1
ATOM 816 C CA . ILE A 1 103 ? -42.116 -0.243 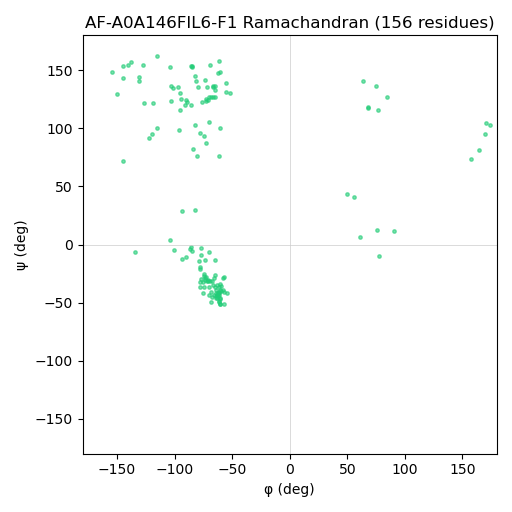18.879 1.00 56.38 103 ILE A CA 1
ATOM 817 C C . ILE A 1 103 ? -42.790 -1.456 18.210 1.00 56.38 103 ILE A C 1
ATOM 819 O O . ILE A 1 103 ? -43.714 -1.290 17.415 1.00 56.38 103 ILE A O 1
ATOM 823 N N . PHE A 1 104 ? -42.415 -2.688 18.576 1.00 53.00 104 PHE A N 1
ATOM 824 C CA . PHE A 1 104 ? -42.999 -3.912 18.003 1.00 53.00 104 PHE A CA 1
ATOM 825 C C . PHE A 1 104 ? -44.284 -4.397 18.698 1.00 53.00 104 PHE A C 1
ATOM 827 O O . PHE A 1 104 ? -44.888 -5.370 18.240 1.00 53.00 104 PHE A O 1
ATOM 834 N N . ARG A 1 105 ? -44.732 -3.751 19.787 1.00 56.62 105 ARG A N 1
ATOM 835 C CA . ARG A 1 105 ? -45.961 -4.135 20.516 1.00 56.62 105 ARG A CA 1
ATOM 836 C C . ARG A 1 105 ? -47.191 -3.284 20.215 1.00 56.62 105 ARG A C 1
ATOM 838 O O . ARG A 1 105 ? -48.280 -3.639 20.664 1.00 56.62 105 ARG A O 1
ATOM 845 N N . LEU A 1 106 ? -47.070 -2.230 19.414 1.00 48.50 106 LEU A N 1
ATOM 846 C CA . LEU A 1 106 ? -48.233 -1.534 18.870 1.00 48.50 106 LEU A CA 1
ATOM 847 C C . LEU A 1 106 ? -48.720 -2.254 17.607 1.00 48.50 106 LEU A C 1
ATOM 849 O O . LEU A 1 106 ? -48.430 -1.857 16.484 1.00 48.50 106 LEU A O 1
ATOM 853 N N . SER A 1 107 ? -49.498 -3.318 17.796 1.00 53.75 107 SER A N 1
ATOM 854 C CA . SER A 1 107 ? -50.556 -3.640 16.839 1.00 53.75 107 SER A CA 1
ATOM 855 C C . SER A 1 107 ? -51.873 -3.200 17.463 1.00 53.75 107 SER A C 1
ATOM 857 O O . SER A 1 107 ? -52.192 -3.623 18.577 1.00 53.75 107 SER A O 1
ATOM 859 N N . PRO A 1 108 ? -52.633 -2.336 16.776 1.00 47.47 108 PRO A N 1
ATOM 860 C CA . PRO A 1 108 ? -53.963 -2.805 16.425 1.00 47.47 108 PRO A CA 1
ATOM 861 C C . PRO A 1 108 ? -54.468 -2.313 15.061 1.00 47.47 108 PRO A C 1
ATOM 863 O O . PRO A 1 108 ? -54.352 -1.148 14.702 1.00 47.47 108 PRO A O 1
ATOM 866 N N . ALA A 1 109 ? -55.180 -3.238 14.419 1.00 38.91 109 ALA A N 1
ATOM 867 C CA . ALA A 1 109 ? -56.354 -3.027 13.578 1.00 38.91 109 ALA A CA 1
ATOM 868 C C . ALA A 1 109 ? -56.185 -2.444 12.160 1.00 38.91 109 ALA A C 1
ATOM 870 O O . ALA A 1 109 ? -55.478 -1.485 11.879 1.00 38.91 109 ALA A O 1
ATOM 871 N N . ALA A 1 110 ? -56.927 -3.086 11.260 1.00 50.12 110 ALA A N 1
ATOM 872 C CA . ALA A 1 110 ? -57.086 -2.775 9.853 1.00 50.12 110 ALA A CA 1
ATOM 873 C C . ALA A 1 110 ? -57.555 -1.329 9.597 1.00 50.12 110 ALA A C 1
ATOM 875 O O . ALA A 1 110 ? -58.482 -0.850 10.248 1.00 50.12 110 ALA A O 1
ATOM 876 N N . GLY A 1 111 ? -56.982 -0.684 8.574 1.00 44.19 111 GLY A N 1
ATOM 877 C CA . GLY A 1 111 ? -57.480 0.585 8.044 1.00 44.19 111 GLY A CA 1
ATOM 878 C C . GLY A 1 111 ? -56.596 1.223 6.966 1.00 44.19 111 GLY A C 1
ATOM 879 O O . GLY A 1 111 ? -55.626 1.893 7.287 1.00 44.19 111 GLY A O 1
ATOM 880 N N . ASN A 1 112 ? -57.036 1.089 5.710 1.00 45.25 112 ASN A N 1
ATOM 881 C CA . ASN A 1 112 ? -56.798 1.970 4.551 1.00 45.25 112 ASN A CA 1
ATOM 882 C C . ASN A 1 112 ? -55.419 1.938 3.820 1.00 45.25 112 ASN A C 1
ATOM 884 O O . ASN A 1 112 ? -54.406 2.368 4.372 1.00 45.25 112 ASN A O 1
ATOM 888 N N . PRO A 1 113 ? -55.361 1.519 2.533 1.00 48.75 113 PRO A N 1
ATOM 889 C CA . PRO A 1 113 ? -54.144 1.529 1.718 1.00 48.75 113 PRO A CA 1
ATOM 890 C C . PRO A 1 113 ? -53.862 2.927 1.142 1.00 48.75 113 PRO A C 1
ATOM 892 O O . PRO A 1 113 ? -54.092 3.187 -0.034 1.00 48.75 113 PRO A O 1
ATOM 895 N N . GLN A 1 114 ? -53.360 3.844 1.967 1.00 49.50 114 GLN A N 1
ATOM 896 C CA . GLN A 1 114 ? -52.825 5.133 1.508 1.00 49.50 114 GLN A CA 1
ATOM 897 C C . GLN A 1 114 ? -51.634 5.552 2.378 1.00 49.50 114 GLN A C 1
ATOM 899 O O . GLN A 1 114 ? -51.738 6.454 3.207 1.00 49.50 114 GLN A O 1
ATOM 904 N N . SER A 1 115 ? -50.492 4.874 2.240 1.00 54.75 115 SER A N 1
ATOM 905 C CA . SER A 1 115 ? -49.271 5.283 2.956 1.00 54.75 115 SER A CA 1
ATOM 906 C C . SER A 1 115 ? -47.998 5.314 2.111 1.00 54.75 115 SER A C 1
ATOM 908 O O . SER A 1 115 ? -46.997 5.846 2.582 1.00 54.75 115 SER A O 1
ATOM 910 N N . SER A 1 116 ? -48.023 4.859 0.853 1.00 54.22 116 SER A N 1
ATOM 911 C CA . SER A 1 116 ? -46.840 4.924 -0.018 1.00 54.22 116 SER A CA 1
ATOM 912 C C . SER A 1 116 ? -46.438 6.361 -0.372 1.00 54.22 116 SER A C 1
ATOM 914 O O . SER A 1 116 ? -45.247 6.660 -0.409 1.00 54.22 116 SER A O 1
ATOM 916 N N . ASP A 1 117 ? -47.401 7.275 -0.527 1.00 56.91 117 ASP A N 1
ATOM 917 C CA . ASP A 1 117 ? -47.117 8.674 -0.891 1.00 56.91 117 ASP A CA 1
ATOM 918 C C . ASP A 1 117 ? -46.529 9.491 0.265 1.00 56.91 117 ASP A C 1
ATOM 920 O O . ASP A 1 117 ? -45.783 10.444 0.046 1.00 56.91 117 ASP A O 1
ATOM 924 N N . LYS A 1 118 ? -46.826 9.117 1.514 1.00 59.06 118 LYS A N 1
ATOM 925 C CA . LYS A 1 118 ? -46.251 9.784 2.691 1.00 59.06 118 LYS A CA 1
ATOM 926 C C . LYS A 1 118 ? -44.797 9.368 2.900 1.00 59.06 118 LYS A C 1
ATOM 928 O O . LYS A 1 118 ? -43.943 10.225 3.074 1.00 59.06 118 LYS A O 1
ATOM 933 N N . ILE A 1 119 ? -44.506 8.077 2.731 1.00 63.97 119 ILE A N 1
ATOM 934 C CA . ILE A 1 119 ? -43.141 7.538 2.827 1.00 63.97 119 ILE A CA 1
ATOM 935 C C . ILE A 1 119 ? -42.219 8.162 1.760 1.00 63.97 119 ILE A C 1
ATOM 937 O O . ILE A 1 119 ? -41.053 8.441 2.037 1.00 63.97 119 ILE A O 1
ATOM 941 N N . LEU A 1 120 ? -42.737 8.430 0.554 1.00 56.88 120 LEU A N 1
ATOM 942 C CA . LEU A 1 120 ? -41.984 9.098 -0.516 1.00 56.88 120 LEU A CA 1
ATOM 943 C C . LEU A 1 120 ? -41.700 10.582 -0.232 1.00 56.88 120 LEU A C 1
ATOM 945 O O . LEU A 1 120 ? -40.617 11.062 -0.561 1.00 56.88 120 LEU A O 1
ATOM 949 N N . ASN A 1 121 ? -42.633 11.299 0.397 1.00 58.28 121 ASN A N 1
ATOM 950 C CA . ASN A 1 121 ? -42.436 12.708 0.758 1.00 58.28 121 ASN A CA 1
ATOM 951 C C . ASN A 1 121 ? -41.476 12.885 1.948 1.00 58.28 121 ASN A C 1
ATOM 953 O O . ASN A 1 121 ? -40.715 13.856 1.995 1.00 58.28 121 ASN A O 1
ATOM 957 N N . ASP A 1 122 ? -41.442 11.918 2.865 1.00 62.91 122 ASP A N 1
ATOM 958 C CA . ASP A 1 122 ? -40.527 11.940 4.010 1.00 62.91 122 ASP A CA 1
ATOM 959 C C . ASP A 1 122 ? -39.065 11.694 3.584 1.00 62.91 122 ASP A C 1
ATOM 961 O O . ASP A 1 122 ? -38.143 12.282 4.145 1.00 62.91 122 ASP A O 1
ATOM 965 N N . PHE A 1 123 ? -38.824 10.905 2.527 1.00 56.94 123 PHE A N 1
ATOM 966 C CA . PHE A 1 123 ? -37.476 10.734 1.959 1.00 56.94 123 PHE A CA 1
ATOM 967 C C . PHE A 1 123 ? -36.977 11.968 1.193 1.00 56.94 123 PHE A C 1
ATOM 969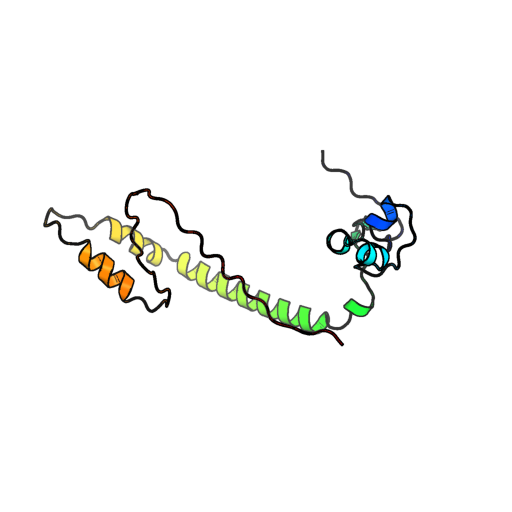 O O . PHE A 1 123 ? -35.771 12.204 1.131 1.00 56.94 123 PHE A O 1
ATOM 976 N N . GLN A 1 124 ? -37.886 12.767 0.627 1.00 58.25 124 GLN A N 1
ATOM 977 C CA . GLN A 1 124 ? -37.544 13.987 -0.115 1.00 58.25 124 GLN A CA 1
ATOM 978 C C . GLN A 1 124 ? -37.210 15.183 0.786 1.00 58.25 124 GLN A C 1
ATOM 980 O O . GLN A 1 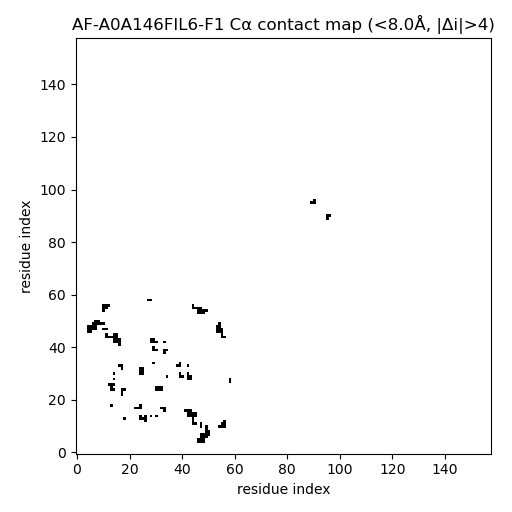124 ? -36.652 16.167 0.307 1.00 58.25 124 GLN A O 1
ATOM 985 N N . SER A 1 125 ? -37.532 15.114 2.079 1.00 57.94 125 SER A N 1
ATOM 986 C CA . SER A 1 125 ? -37.354 16.221 3.029 1.00 57.94 125 SER A CA 1
ATOM 987 C C . SER A 1 125 ? -36.147 16.056 3.965 1.00 57.94 125 SER A C 1
ATOM 989 O O . SER A 1 125 ? -35.897 16.920 4.808 1.00 57.94 125 SER A O 1
ATOM 991 N N . LEU A 1 126 ? -35.341 15.001 3.793 1.00 55.38 126 LEU A N 1
ATOM 992 C CA . LEU A 1 126 ? -34.080 14.833 4.520 1.00 55.38 126 LEU A CA 1
ATOM 993 C C . LEU A 1 126 ? -32.960 15.679 3.880 1.00 55.38 126 LEU A C 1
ATOM 995 O O . LEU A 1 126 ? -32.784 15.651 2.664 1.00 55.38 126 LEU A O 1
ATOM 999 N N . PRO A 1 127 ? -32.135 16.395 4.669 1.00 51.25 127 PRO A N 1
ATOM 1000 C CA . PRO A 1 127 ? -31.169 17.381 4.181 1.00 51.25 127 PRO A CA 1
ATOM 1001 C C . PRO A 1 127 ? -29.863 16.730 3.694 1.00 51.25 127 PRO A C 1
ATOM 1003 O O . PRO A 1 127 ? -28.787 17.320 3.793 1.00 51.25 127 PRO A O 1
ATOM 1006 N N . PHE A 1 128 ? -29.927 15.497 3.195 1.00 47.53 128 PHE A N 1
ATOM 1007 C CA . PHE A 1 128 ? -28.794 14.855 2.546 1.00 47.53 128 PHE A CA 1
ATOM 1008 C C . PHE A 1 128 ? -28.956 15.064 1.050 1.00 47.53 128 PHE A C 1
ATOM 1010 O O . PHE A 1 128 ? -29.723 14.368 0.394 1.00 47.53 128 PHE A O 1
ATOM 1017 N N . GLY A 1 129 ? -28.252 16.070 0.532 1.00 47.69 129 GLY A N 1
ATOM 1018 C CA . GLY A 1 129 ? -28.193 16.406 -0.886 1.00 47.69 129 GLY A CA 1
ATOM 1019 C C . GLY A 1 129 ? -27.601 15.282 -1.734 1.00 47.69 129 GLY A C 1
ATOM 1020 O O . GLY A 1 129 ? -26.463 15.369 -2.186 1.00 47.69 129 GLY A O 1
ATOM 1021 N N . LEU A 1 130 ? -28.387 14.239 -1.976 1.00 39.84 130 LEU A N 1
ATOM 1022 C CA . LEU A 1 130 ? -28.204 13.299 -3.067 1.00 39.84 130 LEU A CA 1
ATOM 1023 C C . LEU A 1 130 ? -29.460 13.376 -3.924 1.00 39.84 130 LEU A C 1
ATOM 1025 O O . LEU A 1 130 ? -30.486 12.765 -3.641 1.00 39.84 130 LEU A O 1
ATOM 1029 N N . LEU A 1 131 ? -29.355 14.202 -4.960 1.00 41.31 131 LEU A N 1
ATOM 1030 C CA . LEU A 1 131 ? -30.336 14.336 -6.020 1.00 41.31 131 LEU A CA 1
ATOM 1031 C C . LEU A 1 131 ? -30.459 12.970 -6.717 1.00 41.31 131 LEU A C 1
ATOM 1033 O O . LEU A 1 131 ? -29.596 12.584 -7.501 1.00 41.31 131 LEU A O 1
ATOM 1037 N N . VAL A 1 132 ? -31.491 12.198 -6.380 1.00 44.25 132 VAL A N 1
ATOM 1038 C CA . VAL A 1 132 ? -31.831 10.979 -7.119 1.00 44.25 132 VAL A CA 1
ATOM 1039 C C . VAL A 1 132 ? -32.645 11.401 -8.337 1.00 44.25 132 VAL A C 1
ATOM 1041 O O . VAL A 1 132 ? -33.830 11.712 -8.234 1.00 44.25 132 VAL A O 1
ATOM 1044 N N . GLU A 1 133 ? -32.004 11.419 -9.504 1.00 37.31 133 GLU A N 1
ATOM 1045 C CA . GLU A 1 133 ? -32.709 11.459 -10.782 1.00 37.31 133 GLU A CA 1
ATOM 1046 C C . GLU A 1 133 ? -33.404 10.114 -11.003 1.00 37.31 133 GLU A C 1
ATOM 1048 O O . GLU A 1 133 ? -32.786 9.098 -11.328 1.00 37.31 133 GLU A O 1
ATOM 1053 N N . ALA A 1 134 ? -34.723 10.106 -10.835 1.00 38.09 134 ALA A N 1
ATOM 1054 C CA . ALA A 1 134 ? -35.564 9.015 -11.291 1.00 38.09 134 ALA A CA 1
ATOM 1055 C C . ALA A 1 134 ? -35.661 9.059 -12.827 1.00 38.09 134 ALA A C 1
ATOM 1057 O O . ALA A 1 134 ? -36.586 9.649 -13.382 1.00 38.09 134 ALA A O 1
ATOM 1058 N N . SER A 1 135 ? -34.713 8.428 -13.526 1.00 37.53 135 SER A N 1
ATOM 1059 C CA . SER A 1 135 ? -34.874 8.113 -14.950 1.00 37.53 135 SER A CA 1
ATOM 1060 C C . SER A 1 135 ? -35.400 6.691 -15.119 1.00 37.53 135 SER A C 1
ATOM 1062 O O . SER A 1 135 ? -34.782 5.700 -14.737 1.00 37.53 135 SER A O 1
ATOM 1064 N N . GLN A 1 136 ? -36.608 6.646 -15.662 1.00 37.25 136 GLN A N 1
ATOM 1065 C CA . GLN A 1 136 ? -37.459 5.492 -15.891 1.00 37.25 136 GLN A CA 1
ATOM 1066 C C . GLN A 1 136 ? -36.754 4.408 -16.716 1.00 37.25 136 GLN A C 1
ATOM 1068 O O . GLN A 1 136 ? -36.236 4.663 -17.803 1.00 37.25 136 GLN A O 1
ATOM 1073 N N . ILE A 1 137 ? -36.820 3.165 -16.236 1.00 37.12 137 ILE A N 1
ATOM 1074 C CA . ILE A 1 137 ? -36.580 1.981 -17.061 1.00 37.12 137 ILE A CA 1
ATOM 1075 C C . ILE A 1 137 ? -37.816 1.808 -17.950 1.00 37.12 137 ILE A C 1
ATOM 1077 O O . ILE A 1 137 ? -38.824 1.228 -17.549 1.00 37.12 137 ILE A O 1
ATOM 1081 N N . GLY A 1 138 ? -37.737 2.372 -19.154 1.00 30.48 138 GLY A N 1
ATOM 1082 C CA . GLY A 1 138 ? -38.660 2.132 -20.256 1.00 30.48 138 GLY A CA 1
ATOM 1083 C C . GLY A 1 138 ? -38.181 0.956 -21.105 1.00 30.48 138 GLY A C 1
ATOM 1084 O O . GLY A 1 138 ? -37.062 0.942 -21.612 1.00 30.48 138 GLY A O 1
ATOM 1085 N N . ILE A 1 139 ? -39.046 -0.044 -21.222 1.00 34.19 139 ILE A N 1
ATOM 1086 C CA . ILE A 1 139 ? -38.890 -1.283 -21.987 1.00 34.19 139 ILE A CA 1
ATOM 1087 C C . ILE A 1 139 ? -38.699 -0.967 -23.486 1.00 34.19 139 ILE A C 1
ATOM 1089 O O . ILE A 1 139 ? -39.187 0.036 -23.995 1.00 34.19 139 ILE A O 1
ATOM 1093 N N . GLY A 1 140 ? -37.935 -1.819 -24.176 1.00 33.28 140 GLY A N 1
ATOM 1094 C CA . GLY A 1 140 ? -37.268 -1.525 -25.445 1.00 33.28 140 GLY A CA 1
ATOM 1095 C C . GLY A 1 140 ? -38.123 -1.152 -26.663 1.00 33.28 140 GLY A C 1
ATOM 1096 O O . GLY A 1 140 ? -39.252 -1.596 -26.835 1.00 33.28 140 GLY A O 1
ATOM 1097 N N . ALA A 1 141 ? -37.477 -0.462 -27.607 1.00 33.56 141 ALA A N 1
ATOM 1098 C CA . ALA A 1 141 ? -37.784 -0.525 -29.033 1.00 33.56 141 ALA A CA 1
ATOM 1099 C C . ALA A 1 141 ? -36.506 -0.273 -29.851 1.00 33.56 141 ALA A C 1
ATOM 1101 O O . ALA A 1 141 ? -35.758 0.672 -29.619 1.00 33.56 141 ALA A O 1
ATOM 1102 N N . LYS A 1 142 ? -36.241 -1.169 -30.802 1.00 40.91 142 LYS A N 1
ATOM 1103 C CA . LYS A 1 142 ? -35.111 -1.141 -31.737 1.00 40.91 142 LYS A CA 1
ATOM 1104 C C . LYS A 1 142 ? -35.436 -0.220 -32.921 1.00 40.91 142 LYS A C 1
ATOM 1106 O O . LYS A 1 142 ? -36.575 -0.267 -33.378 1.00 40.91 142 LYS A O 1
ATOM 1111 N N . ARG A 1 143 ? -34.432 0.493 -33.458 1.00 34.53 143 ARG A N 1
ATOM 1112 C CA . ARG A 1 143 ? -34.177 0.847 -34.889 1.00 34.53 143 ARG A CA 1
ATOM 1113 C C . ARG A 1 143 ? -33.029 1.878 -34.917 1.00 34.53 143 ARG A C 1
ATOM 1115 O O . ARG A 1 143 ? -33.145 2.927 -34.310 1.00 34.53 143 ARG A O 1
ATOM 1122 N N . LEU A 1 144 ? -31.813 1.481 -35.292 1.00 40.38 144 LEU A N 1
ATOM 1123 C CA . LEU A 1 144 ? -31.228 1.500 -36.645 1.00 40.38 144 LEU A CA 1
ATOM 1124 C C . LEU A 1 144 ? -30.950 2.903 -37.223 1.00 40.38 144 LEU A C 1
ATOM 1126 O O . LEU A 1 144 ? -31.871 3.611 -37.602 1.00 40.38 144 LEU A O 1
ATOM 1130 N N . CYS A 1 145 ? -29.647 3.114 -37.458 1.00 33.25 145 CYS A N 1
ATOM 1131 C CA . CYS A 1 145 ? -29.027 3.758 -38.622 1.00 33.25 145 CYS A CA 1
ATOM 1132 C C . CYS A 1 145 ? -28.911 5.292 -38.644 1.00 33.25 145 CYS A C 1
ATOM 1134 O O . CYS A 1 145 ? -29.901 6.007 -38.562 1.00 33.25 145 CYS A O 1
ATOM 1136 N N . GLY A 1 146 ? -27.686 5.781 -38.880 1.00 32.84 146 GLY A N 1
ATOM 1137 C CA . GLY A 1 146 ? -27.449 7.167 -39.287 1.00 32.84 146 GLY A CA 1
ATOM 1138 C C . GLY A 1 146 ? -26.046 7.682 -38.990 1.00 32.84 146 GLY A C 1
ATOM 1139 O O . GLY A 1 146 ? -25.861 8.473 -38.07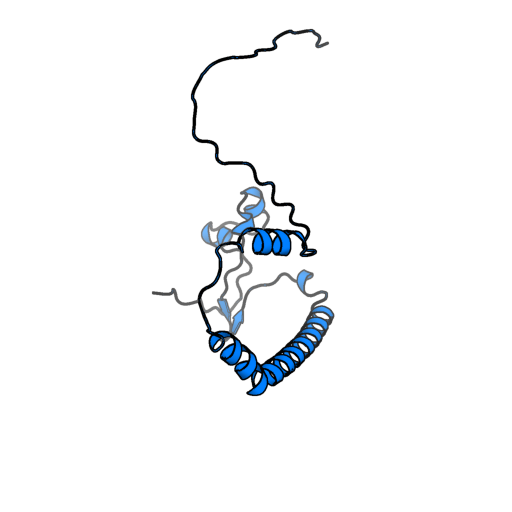6 1.00 32.84 146 GLY A O 1
ATOM 1140 N N . SER A 1 147 ? -25.063 7.227 -39.764 1.00 44.16 147 SER A N 1
ATOM 1141 C CA . SER A 1 147 ? -23.716 7.790 -39.856 1.00 44.16 147 SER A CA 1
ATOM 1142 C C . SER A 1 147 ? -23.761 9.298 -40.127 1.00 44.16 147 SER A C 1
ATOM 1144 O O . SER A 1 147 ? -24.395 9.709 -41.096 1.00 44.16 147 SER A O 1
ATOM 1146 N N . LEU A 1 148 ? -23.022 10.107 -39.363 1.00 36.22 148 LEU A N 1
ATOM 1147 C CA . LEU A 1 148 ? -22.652 11.455 -39.797 1.00 36.22 148 LEU A CA 1
ATOM 1148 C C . LEU A 1 148 ? -21.131 11.586 -39.792 1.00 36.22 148 LEU A C 1
ATOM 1150 O O . LEU A 1 148 ? -20.497 11.899 -38.788 1.00 36.22 148 LEU A O 1
ATOM 1154 N N . TRP A 1 149 ? -20.570 11.279 -40.957 1.00 34.41 149 TRP A N 1
ATOM 1155 C CA . TRP A 1 149 ? -19.255 11.726 -41.377 1.00 34.41 149 TRP A CA 1
ATOM 1156 C C . TRP A 1 149 ? -19.322 13.235 -41.61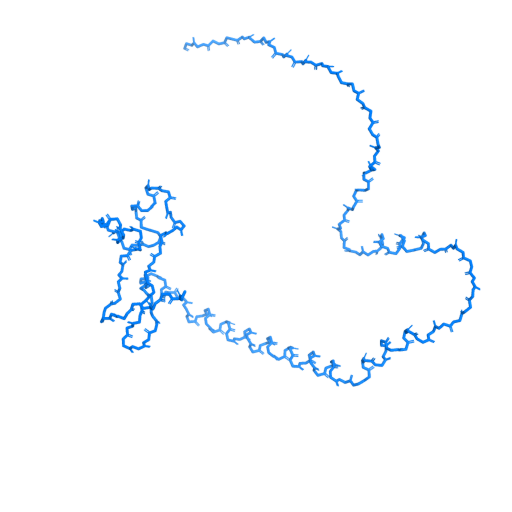0 1.00 34.41 149 TRP A C 1
ATOM 1158 O O . TRP A 1 149 ? -20.157 13.692 -42.388 1.00 34.41 149 TRP A O 1
ATOM 1168 N N . ILE A 1 150 ? -18.429 13.994 -40.983 1.00 37.62 150 ILE A N 1
ATOM 1169 C CA . ILE A 1 150 ? -18.073 15.333 -41.453 1.00 37.62 150 ILE A CA 1
ATOM 1170 C C . ILE A 1 150 ? -16.598 15.265 -41.849 1.00 37.62 150 ILE A C 1
ATOM 1172 O O . ILE A 1 150 ? -15.712 15.249 -41.000 1.00 37.62 150 ILE A O 1
ATOM 1176 N N . ILE A 1 151 ? -16.367 15.151 -43.157 1.00 42.09 151 ILE A N 1
ATOM 1177 C CA . ILE A 1 151 ? -15.100 15.449 -43.831 1.00 42.09 151 ILE A CA 1
ATOM 1178 C C . ILE A 1 151 ? -15.269 16.828 -44.470 1.00 42.09 151 ILE A C 1
ATOM 1180 O O . ILE A 1 151 ? -16.302 17.062 -45.099 1.00 42.09 151 ILE A O 1
ATOM 1184 N N . SER A 1 152 ? -14.267 17.697 -44.315 1.00 41.28 152 SER A N 1
ATOM 1185 C CA . SER A 1 152 ? -13.708 18.638 -45.317 1.00 41.28 152 SER A CA 1
ATOM 1186 C C . SER A 1 152 ? -12.767 19.589 -44.554 1.00 41.28 152 SER A C 1
ATOM 1188 O O . SER A 1 152 ? -13.233 20.388 -43.750 1.00 41.28 152 SER A O 1
ATOM 1190 N N . ASP A 1 153 ? -11.460 19.326 -44.491 1.00 41.94 153 ASP A N 1
ATOM 1191 C CA . ASP A 1 153 ? -10.404 19.644 -45.478 1.00 41.94 153 ASP A CA 1
ATOM 1192 C C . ASP A 1 153 ? -10.096 21.144 -45.635 1.00 41.94 153 ASP A C 1
ATOM 1194 O O . ASP A 1 153 ? -10.935 21.918 -46.090 1.00 41.94 153 ASP A O 1
ATOM 1198 N N . GLY A 1 154 ? -8.842 21.526 -45.334 1.00 40.66 154 GLY A N 1
ATOM 1199 C CA . GLY A 1 154 ? -8.275 22.8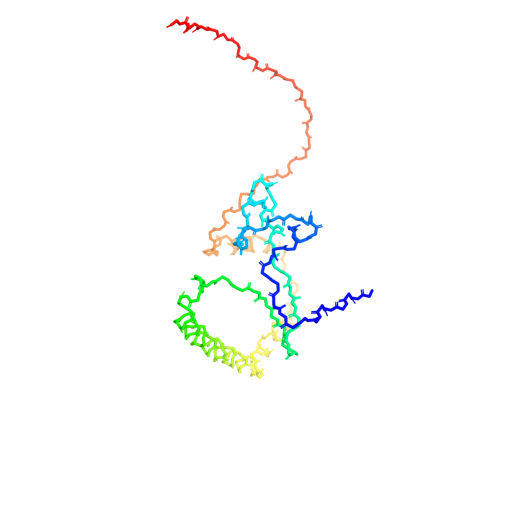14 -45.750 1.00 40.66 154 GLY A CA 1
ATOM 1200 C C . GLY A 1 154 ? -6.993 23.292 -45.040 1.00 40.66 154 GLY A C 1
ATOM 1201 O O . GLY A 1 154 ? -7.105 24.178 -44.207 1.00 40.66 154 GLY A O 1
ATOM 1202 N N . PHE A 1 155 ? -5.818 22.774 -45.466 1.00 39.28 155 PHE A N 1
ATOM 1203 C CA . PHE A 1 155 ? -4.568 23.522 -45.814 1.00 39.28 155 PHE A CA 1
ATOM 1204 C C . PHE A 1 155 ? -3.824 24.346 -44.702 1.00 39.28 155 PHE A C 1
ATOM 1206 O O . PHE A 1 155 ? -4.464 25.003 -43.900 1.00 39.28 155 PHE A O 1
ATOM 1213 N N . ILE A 1 156 ? -2.488 24.447 -44.528 1.00 38.66 156 ILE A N 1
ATOM 1214 C CA . ILE A 1 156 ? -1.237 24.207 -45.292 1.00 38.66 156 ILE A CA 1
ATOM 1215 C C . ILE A 1 156 ? -0.080 23.932 -44.305 1.00 38.66 156 ILE A C 1
ATOM 1217 O O . ILE A 1 156 ? -0.015 24.543 -43.241 1.00 38.66 156 ILE A O 1
ATOM 1221 N N . VAL A 1 157 ? 0.877 23.097 -44.729 1.00 34.69 157 VAL A N 1
ATOM 1222 C CA . VAL A 1 157 ? 2.276 23.055 -44.260 1.00 34.69 157 VAL A CA 1
ATOM 1223 C C . VAL A 1 157 ? 3.145 23.906 -45.194 1.00 34.69 157 VAL A C 1
ATOM 1225 O O . VAL A 1 157 ? 3.147 23.636 -46.396 1.00 34.69 157 VAL A O 1
ATOM 1228 N N . LEU A 1 158 ? 3.887 24.875 -44.647 1.00 43.88 158 LEU A N 1
ATOM 1229 C CA . LEU A 1 158 ? 5.201 25.346 -45.119 1.00 43.88 158 LEU A CA 1
ATOM 1230 C C . LEU A 1 158 ? 5.876 26.178 -44.025 1.00 43.88 158 LEU A C 1
ATOM 1232 O O . LEU A 1 158 ? 5.217 27.108 -43.513 1.00 43.88 158 LEU A O 1
#

Mean predicted aligned error: 20.37 Å